Protein AF-A0A836UGM5-F1 (afdb_monomer)

Nearest PDB structures (foldseek):
  6a4x-assembly1_A-2  TM=6.291E-01  e=1.256E-02  Streptomyces curacoi
  2kjz-assembly1_B  TM=6.649E-01  e=7.726E-02  Agrobacterium fabrum str. C58
  3sk2-assembly1_B  TM=6.921E-01  e=1.620E-01  Pantoea agglomerans
  3rhe-assembly1_A  TM=5.162E-01  e=6.314E-02  Legionella pneumophila subsp. pneumophila str. Philadelphia 1
  7wb2-assembly1_C  TM=5.698E-01  e=8.839E-02  Streptomyces chartreusis

Foldseek 3Di:
DAAAADEAEDCPQQVVQVVVCLLVVAAWDDDSNAKTWRPVDPPYIYMYGYPVVQCVVPPCSCPPPDDDDDDDDDDDPDPVVSVVSCVVVVHDDPDDDDDDPPDDDPDDDDPDDDDDPPDPPDDDPPPDDPPPPDD

Secondary structure (DSSP, 8-state):
----EEEEE-S-HHHHHHHHHHHH--PPEEETTTEEEETTSTT-EEEEE-HHHHHHHSTTTTTTPPP---------S-HHHHHHHHHHTT---SSPPPPPTTS----------------TTS-----SSSSSS--

Solvent-accessible surface area (backbone atoms only — not comparable to full-atom values): 9234 Å² total; per-residue (Å²): 141,77,88,59,63,51,75,44,76,37,93,54,46,56,66,48,49,57,49,46,30,70,71,68,72,40,77,61,46,80,48,68,88,36,32,37,36,35,72,78,43,86,91,36,38,44,34,41,30,20,62,66,50,45,32,74,76,34,76,70,66,55,65,87,68,78,88,80,93,83,83,87,84,81,90,67,99,50,66,68,62,50,52,52,50,40,50,74,70,66,50,87,73,88,71,75,81,77,81,62,96,83,58,82,80,82,77,74,93,76,92,68,87,84,74,85,84,74,75,86,82,80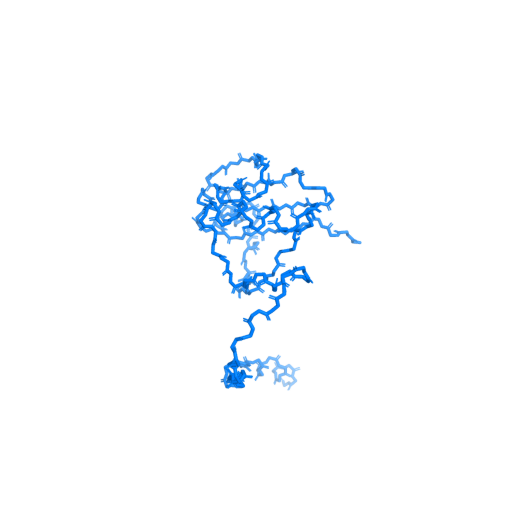,80,77,98,80,82,85,83,87,83,86,86,83,131

pLDDT: mean 78.05, std 20.14, range [37.72, 95.81]

Radius of gyration: 21.4 Å; Cα contacts (8 Å, |Δi|>4): 107; chains: 1; bounding box: 54×51×45 Å

Mean predicted aligned error: 13.13 Å

Sequence (135 aa):
MRFNGICLSSNRIKDRCAFYIAILQSEPSGDENWWSDFDGLPGSRFTICSAQGMEEMAPDGMSNSGTGGYTIKLEVDDVDVEYERLQTLGVAIVKPRPPSKSTPASTPALTAAWTPTYSRDEAPHHRDLAQRQLG

Structure (mmCIF, N/CA/C/O backbone):
data_AF-A0A836UGM5-F1
#
_entry.id   AF-A0A836UGM5-F1
#
loop_
_atom_site.group_PDB
_atom_site.id
_atom_site.type_symbol
_atom_site.label_atom_id
_atom_site.label_alt_id
_atom_site.label_comp_id
_atom_site.label_asym_id
_atom_site.label_entity_id
_atom_site.label_seq_id
_atom_site.pdbx_PDB_ins_code
_atom_site.Cartn_x
_atom_site.Cartn_y
_atom_site.Cartn_z
_atom_site.occupancy
_atom_site.B_iso_or_equiv
_atom_site.auth_seq_id
_atom_site.auth_comp_id
_atom_site.auth_asym_id
_atom_site.auth_atom_id
_atom_site.pdbx_PDB_model_num
ATOM 1 N N . MET A 1 1 ? 23.339 -6.563 7.542 1.00 73.88 1 MET A N 1
ATOM 2 C CA . MET A 1 1 ? 22.161 -6.343 6.671 1.00 73.88 1 MET A CA 1
ATOM 3 C C . MET A 1 1 ? 21.094 -5.627 7.490 1.00 73.88 1 MET A C 1
ATOM 5 O O . MET A 1 1 ? 21.013 -5.902 8.680 1.00 73.88 1 MET A O 1
ATOM 9 N N . ARG A 1 2 ? 20.328 -4.703 6.900 1.00 84.75 2 ARG A N 1
ATOM 10 C CA . ARG A 1 2 ? 19.252 -3.951 7.572 1.00 84.75 2 ARG A CA 1
ATOM 11 C C . ARG A 1 2 ? 18.009 -3.996 6.687 1.00 84.75 2 ARG A C 1
ATOM 13 O O . ARG A 1 2 ? 18.134 -3.754 5.490 1.00 84.75 2 ARG A O 1
ATOM 20 N N . PHE A 1 3 ? 16.848 -4.305 7.261 1.00 85.62 3 PHE A N 1
ATOM 21 C CA . PHE A 1 3 ? 15.584 -4.238 6.531 1.00 85.62 3 PHE A CA 1
ATOM 22 C C . PHE A 1 3 ? 15.286 -2.785 6.151 1.00 85.62 3 PHE A C 1
ATOM 24 O O . PHE A 1 3 ? 15.415 -1.899 6.993 1.00 85.62 3 PHE A O 1
ATOM 31 N N . ASN A 1 4 ? 14.952 -2.543 4.883 1.00 88.69 4 ASN A N 1
ATOM 32 C CA . ASN A 1 4 ? 14.684 -1.193 4.384 1.00 88.69 4 ASN A CA 1
ATOM 33 C C . ASN A 1 4 ? 13.182 -0.920 4.264 1.00 88.69 4 ASN A C 1
ATOM 35 O O . ASN A 1 4 ? 12.722 0.167 4.589 1.00 88.69 4 ASN A O 1
ATOM 39 N N . GLY A 1 5 ? 12.407 -1.904 3.811 1.00 90.62 5 GLY A N 1
ATOM 40 C CA . GLY A 1 5 ? 11.006 -1.681 3.501 1.00 90.62 5 GLY A CA 1
ATOM 41 C C . GLY A 1 5 ? 10.397 -2.775 2.642 1.00 90.62 5 GLY A C 1
ATOM 42 O O . GLY A 1 5 ? 11.025 -3.800 2.368 1.00 90.62 5 GLY A O 1
ATOM 43 N N . ILE A 1 6 ? 9.163 -2.523 2.220 1.00 91.62 6 ILE A N 1
ATOM 44 C CA . ILE A 1 6 ? 8.386 -3.386 1.333 1.00 91.62 6 ILE A CA 1
ATOM 45 C C . ILE A 1 6 ? 8.130 -2.621 0.037 1.00 91.62 6 ILE A C 1
ATOM 47 O O . ILE A 1 6 ? 7.755 -1.452 0.068 1.00 91.62 6 ILE A O 1
ATOM 51 N N . CYS A 1 7 ? 8.296 -3.301 -1.095 1.00 91.06 7 CYS A N 1
ATOM 52 C CA . CYS A 1 7 ? 7.922 -2.788 -2.403 1.00 91.06 7 CYS A CA 1
ATOM 53 C C . CYS A 1 7 ? 6.797 -3.647 -2.985 1.00 91.06 7 CYS A C 1
ATOM 55 O O . CYS A 1 7 ? 6.901 -4.875 -3.015 1.00 91.06 7 CYS A O 1
ATOM 57 N N . LEU A 1 8 ? 5.717 -3.005 -3.424 1.00 91.88 8 LEU A N 1
ATOM 58 C CA . LEU A 1 8 ? 4.599 -3.646 -4.097 1.00 91.88 8 LEU A CA 1
ATOM 59 C C . LEU A 1 8 ? 4.698 -3.421 -5.596 1.00 91.88 8 LEU A C 1
ATOM 61 O O . LEU A 1 8 ? 4.668 -2.282 -6.058 1.00 91.88 8 LEU A O 1
ATOM 65 N N . SER A 1 9 ? 4.731 -4.511 -6.357 1.00 90.44 9 SER A N 1
ATOM 66 C CA . SER A 1 9 ? 4.585 -4.437 -7.806 1.00 90.44 9 SER A CA 1
ATOM 67 C C . SER A 1 9 ? 3.104 -4.402 -8.189 1.00 90.44 9 SER A C 1
ATOM 69 O O . SER A 1 9 ? 2.311 -5.230 -7.733 1.00 90.44 9 SER A O 1
ATOM 71 N N . SER A 1 10 ? 2.706 -3.431 -9.008 1.00 90.62 10 SER A N 1
ATOM 72 C CA . SER A 1 10 ? 1.339 -3.296 -9.512 1.00 90.62 10 SER A CA 1
ATOM 73 C C . SER A 1 10 ? 1.323 -2.571 -10.853 1.00 90.62 10 SER A C 1
ATOM 75 O O . SER A 1 10 ? 1.975 -1.551 -11.020 1.00 90.62 10 SER A O 1
ATOM 77 N N . ASN A 1 11 ? 0.483 -3.013 -11.789 1.00 87.88 11 ASN A N 1
ATOM 78 C CA . ASN A 1 11 ? 0.229 -2.264 -13.030 1.00 87.88 11 ASN A CA 1
ATOM 79 C C . ASN A 1 11 ? -0.825 -1.154 -12.849 1.00 87.88 11 ASN A C 1
ATOM 81 O O . ASN A 1 11 ? -1.122 -0.410 -13.776 1.00 87.88 11 ASN A O 1
ATOM 85 N N . ARG A 1 12 ? -1.420 -1.044 -11.654 1.00 90.75 12 ARG A N 1
ATOM 86 C CA . ARG A 1 12 ? -2.435 -0.039 -11.299 1.00 90.75 12 ARG A CA 1
ATOM 87 C C . ARG A 1 12 ? -1.856 0.969 -10.307 1.00 90.75 12 ARG A C 1
ATOM 89 O O . ARG A 1 12 ? -2.348 1.064 -9.186 1.00 90.75 12 ARG A O 1
ATOM 96 N N . ILE A 1 13 ? -0.775 1.655 -10.684 1.00 92.06 13 ILE A N 1
ATOM 97 C CA . ILE A 1 13 ? -0.027 2.547 -9.779 1.00 92.06 13 ILE A CA 1
ATOM 98 C C . ILE A 1 13 ? -0.929 3.627 -9.196 1.00 92.06 13 ILE A C 1
ATOM 100 O O . ILE A 1 13 ? -1.067 3.685 -7.981 1.00 92.06 13 ILE A O 1
ATOM 104 N N . LYS A 1 14 ? -1.623 4.397 -10.038 1.00 92.56 14 LYS A N 1
ATOM 105 C CA . LYS A 1 14 ? -2.479 5.513 -9.601 1.00 92.56 14 LYS A CA 1
ATOM 106 C C . LYS A 1 14 ? -3.572 5.080 -8.625 1.00 92.56 14 LYS A C 1
ATOM 108 O O . LYS A 1 14 ? -3.696 5.660 -7.552 1.00 92.56 14 LYS A O 1
ATOM 113 N N . ASP A 1 15 ? -4.293 4.003 -8.939 1.00 93.25 15 ASP A N 1
ATOM 114 C CA . ASP A 1 15 ? -5.338 3.467 -8.056 1.00 93.25 15 ASP A CA 1
ATOM 115 C C . ASP A 1 15 ? -4.770 3.004 -6.708 1.00 93.25 15 ASP A C 1
ATOM 117 O O . ASP A 1 15 ? -5.398 3.173 -5.662 1.00 93.25 15 ASP A O 1
ATOM 121 N N . ARG A 1 16 ? -3.584 2.378 -6.722 1.00 93.38 16 ARG A N 1
ATOM 122 C CA . ARG A 1 16 ? -2.929 1.906 -5.499 1.00 93.38 16 ARG A CA 1
ATOM 123 C C . ARG A 1 16 ? -2.381 3.071 -4.690 1.00 93.38 16 ARG A C 1
ATOM 125 O O . ARG A 1 16 ? -2.572 3.070 -3.483 1.00 93.38 16 ARG A O 1
ATOM 132 N N . CYS A 1 17 ? -1.797 4.073 -5.331 1.00 94.19 17 CYS A N 1
ATOM 133 C CA . CYS A 1 17 ? -1.327 5.278 -4.660 1.00 94.19 17 CYS A CA 1
ATOM 134 C C . CYS A 1 17 ? -2.487 6.028 -4.018 1.00 94.19 17 CYS A C 1
ATOM 136 O O . CYS A 1 17 ? -2.435 6.267 -2.821 1.00 94.19 17 CYS A O 1
ATOM 138 N N . ALA A 1 18 ? -3.578 6.283 -4.746 1.00 93.88 18 ALA A N 1
ATOM 139 C CA . ALA A 1 18 ? -4.769 6.924 -4.188 1.00 93.88 18 ALA A CA 1
ATOM 140 C C . ALA A 1 18 ? -5.325 6.159 -2.974 1.00 93.88 18 ALA A C 1
ATOM 142 O O . ALA A 1 18 ? -5.661 6.758 -1.953 1.00 93.88 18 ALA A O 1
ATOM 143 N N . PHE A 1 19 ? -5.363 4.824 -3.055 1.00 94.94 19 PHE A N 1
ATOM 144 C CA . PHE A 1 19 ? -5.744 3.983 -1.926 1.00 94.94 19 PHE A CA 1
ATOM 145 C C . PHE A 1 19 ? -4.788 4.155 -0.738 1.00 94.94 19 PHE A C 1
ATOM 147 O O . PHE A 1 19 ? -5.235 4.464 0.362 1.00 94.94 19 PHE A O 1
ATOM 154 N N . TYR A 1 20 ? -3.480 3.990 -0.934 1.00 94.62 20 TYR A N 1
ATOM 155 C CA . TYR A 1 20 ? -2.515 4.056 0.165 1.00 94.62 20 TYR A CA 1
ATOM 156 C C . TYR A 1 20 ? -2.303 5.471 0.710 1.00 94.62 20 TYR A C 1
ATOM 158 O O . TYR A 1 20 ? -2.022 5.592 1.893 1.00 94.62 20 TYR A O 1
ATOM 166 N N . ILE A 1 21 ? -2.545 6.528 -0.067 1.00 94.75 21 ILE A N 1
ATOM 167 C CA . ILE A 1 21 ? -2.656 7.904 0.439 1.00 94.75 21 ILE A CA 1
ATOM 168 C C . ILE A 1 21 ? -3.814 7.993 1.436 1.00 94.75 21 ILE A C 1
ATOM 170 O O . ILE A 1 21 ? -3.638 8.492 2.544 1.00 94.75 21 ILE A O 1
ATOM 174 N N . ALA A 1 22 ? -4.989 7.455 1.091 1.00 94.81 22 ALA A N 1
ATOM 175 C CA . ALA A 1 22 ? -6.143 7.471 1.988 1.00 94.81 22 ALA A CA 1
ATOM 176 C C . ALA A 1 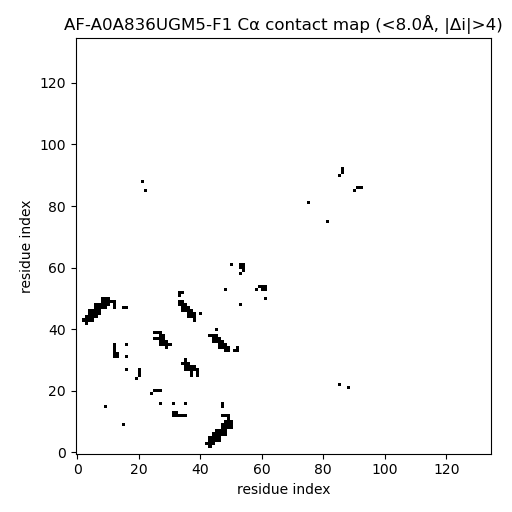22 ? -5.921 6.625 3.257 1.00 94.81 22 ALA A C 1
ATOM 178 O O . ALA A 1 22 ? -6.375 7.006 4.338 1.00 94.81 22 ALA A O 1
ATOM 179 N N . ILE A 1 23 ? -5.220 5.491 3.145 1.00 94.19 23 ILE A N 1
ATOM 180 C CA . ILE A 1 23 ? -4.907 4.619 4.287 1.00 94.19 23 ILE A CA 1
ATOM 181 C C . ILE A 1 23 ? -3.808 5.217 5.166 1.00 94.19 23 ILE A C 1
ATOM 183 O O . ILE A 1 23 ? -4.030 5.388 6.358 1.00 94.19 23 ILE A O 1
ATOM 187 N N . LEU A 1 24 ? -2.647 5.531 4.592 1.00 92.94 24 LEU A N 1
ATOM 188 C CA . LEU A 1 24 ? -1.443 5.945 5.318 1.00 92.94 24 LEU A CA 1
ATOM 189 C C . LEU A 1 24 ? -1.438 7.434 5.671 1.00 92.94 24 LEU A C 1
ATOM 191 O O . LEU A 1 24 ? -0.598 7.855 6.457 1.00 92.94 24 LEU A O 1
ATOM 195 N N . GLN A 1 25 ? -2.341 8.224 5.077 1.00 92.06 25 GLN A N 1
ATOM 196 C CA . GLN A 1 25 ? -2.442 9.674 5.277 1.00 92.06 25 GLN A CA 1
ATOM 197 C C . GLN A 1 25 ? -1.105 10.398 5.035 1.00 92.06 25 GLN A C 1
ATOM 199 O O . GLN A 1 25 ? -0.802 11.405 5.670 1.00 92.06 25 GLN A O 1
ATOM 204 N N . SER A 1 26 ? -0.305 9.865 4.109 1.00 91.69 26 SER A N 1
ATOM 205 C CA . SER A 1 26 ? 1.013 10.370 3.738 1.00 91.69 26 SER A CA 1
ATOM 206 C C . SER A 1 26 ? 1.051 10.620 2.243 1.00 91.69 26 SER A C 1
ATOM 208 O O . SER A 1 26 ? 0.636 9.765 1.458 1.00 91.69 26 SER A O 1
ATOM 210 N N . GLU A 1 27 ? 1.610 11.763 1.865 1.00 91.19 27 GLU A N 1
ATOM 211 C CA . GLU A 1 27 ? 1.916 12.072 0.473 1.00 91.19 27 GLU A CA 1
ATOM 212 C C . GLU A 1 27 ? 3.115 11.217 0.026 1.00 91.19 27 GLU A C 1
ATOM 214 O O . GLU A 1 27 ? 4.117 11.164 0.754 1.00 91.19 27 GLU A O 1
ATOM 219 N N . PRO A 1 28 ? 3.035 10.516 -1.115 1.00 94.19 28 PRO A N 1
ATOM 220 C CA . PRO A 1 28 ? 4.184 9.833 -1.677 1.00 94.19 28 PRO A CA 1
ATOM 221 C C . PRO A 1 28 ? 5.098 10.815 -2.418 1.00 94.19 28 PRO A C 1
ATOM 223 O O . PRO A 1 28 ? 4.684 11.888 -2.854 1.00 94.19 28 PRO A O 1
ATOM 226 N N . SER A 1 29 ? 6.347 10.416 -2.618 1.00 93.19 29 SER A N 1
ATOM 227 C CA . SER A 1 29 ? 7.253 11.027 -3.586 1.00 93.19 29 SER A CA 1
ATOM 228 C C . SER A 1 29 ? 7.353 10.149 -4.841 1.00 93.19 29 SER A C 1
ATOM 230 O O . SER A 1 29 ? 7.093 8.947 -4.788 1.00 93.19 29 SER A O 1
ATOM 232 N N . GLY A 1 30 ? 7.714 10.734 -5.984 1.00 89.50 30 GLY A N 1
ATOM 233 C CA . GLY A 1 30 ? 8.092 9.983 -7.184 1.00 89.50 30 GLY A CA 1
ATOM 234 C C . GLY A 1 30 ? 7.333 10.338 -8.460 1.00 89.50 30 GLY A C 1
ATOM 235 O O . GLY A 1 30 ? 6.841 11.454 -8.609 1.00 89.50 30 GLY A O 1
ATOM 236 N N . ASP A 1 31 ? 7.309 9.402 -9.411 1.00 86.38 31 ASP A N 1
ATOM 237 C CA . ASP A 1 31 ? 6.653 9.532 -10.717 1.00 86.38 31 ASP A CA 1
ATOM 238 C C . ASP A 1 31 ? 5.471 8.567 -10.788 1.00 86.38 31 ASP A C 1
ATOM 240 O O . ASP A 1 31 ? 5.630 7.370 -11.043 1.00 86.38 31 ASP A O 1
ATOM 244 N N . GLU A 1 32 ? 4.272 9.121 -10.610 1.00 76.94 32 GLU A N 1
ATOM 245 C CA . GLU A 1 32 ? 2.990 8.408 -10.558 1.00 76.94 32 GLU A CA 1
ATOM 246 C C . GLU A 1 32 ? 2.701 7.498 -11.765 1.00 76.94 32 GLU A C 1
ATOM 248 O O . GLU A 1 32 ? 1.742 6.718 -11.744 1.00 76.94 32 GLU A O 1
ATOM 253 N N . ASN A 1 33 ? 3.485 7.594 -12.842 1.00 84.31 33 ASN A N 1
ATOM 254 C CA . ASN A 1 33 ? 3.361 6.700 -13.984 1.00 84.31 33 ASN A CA 1
ATOM 255 C C . ASN A 1 33 ? 3.979 5.322 -13.731 1.00 84.31 33 ASN A C 1
ATOM 257 O O . ASN A 1 33 ? 3.491 4.342 -14.295 1.00 84.31 33 ASN A O 1
ATOM 261 N N . TRP A 1 34 ? 5.012 5.213 -12.889 1.00 89.19 34 TRP A N 1
ATOM 262 C CA . TRP A 1 34 ? 5.707 3.939 -12.693 1.00 89.19 34 TRP A CA 1
ATOM 263 C C . TRP A 1 34 ? 6.256 3.679 -11.283 1.00 89.19 34 TRP A C 1
ATOM 265 O O . TRP A 1 34 ? 6.511 2.507 -10.996 1.00 89.19 34 TRP A O 1
ATOM 275 N N . TRP A 1 35 ? 6.388 4.679 -10.399 1.00 93.38 35 TRP A N 1
ATOM 276 C CA . TRP A 1 35 ? 6.797 4.485 -8.998 1.00 93.38 35 TRP A CA 1
ATOM 277 C C . TRP A 1 35 ? 6.248 5.537 -8.029 1.00 93.38 35 TRP A C 1
ATOM 279 O O . TRP A 1 35 ? 6.044 6.701 -8.366 1.00 93.38 35 TRP A O 1
ATOM 289 N N . SER A 1 36 ? 6.040 5.136 -6.781 1.00 95.12 36 SER A N 1
ATOM 290 C CA . SER A 1 36 ? 5.669 6.038 -5.694 1.00 95.12 36 SER A CA 1
ATOM 291 C C . SER A 1 36 ? 6.202 5.519 -4.363 1.00 95.12 36 SER A C 1
ATOM 293 O O . SER A 1 36 ? 5.938 4.370 -3.997 1.00 95.12 36 SER A O 1
ATOM 295 N N . ASP A 1 37 ? 6.917 6.376 -3.641 1.00 94.44 37 ASP A N 1
ATOM 296 C CA . ASP A 1 37 ? 7.556 6.084 -2.359 1.00 94.44 37 ASP A CA 1
ATOM 297 C C . ASP A 1 37 ? 6.854 6.819 -1.215 1.00 94.44 37 ASP A C 1
ATOM 299 O O . ASP A 1 37 ? 6.783 8.044 -1.174 1.00 94.44 37 ASP A O 1
ATOM 303 N N . PHE A 1 38 ? 6.359 6.062 -0.240 1.00 93.69 38 PHE A N 1
ATOM 304 C CA . PHE A 1 38 ? 5.797 6.583 1.001 1.00 93.69 38 PHE A CA 1
ATOM 305 C C . PHE A 1 38 ? 6.902 6.674 2.061 1.00 93.69 38 PHE A C 1
ATOM 307 O O . PHE A 1 38 ? 7.059 5.788 2.905 1.00 93.69 38 PHE A O 1
ATOM 314 N N . ASP A 1 39 ? 7.679 7.758 2.007 1.00 85.69 39 ASP A N 1
ATOM 315 C CA . ASP A 1 39 ? 8.811 8.013 2.915 1.00 85.69 39 ASP A CA 1
ATOM 316 C C . ASP A 1 39 ? 8.393 8.522 4.307 1.00 85.69 39 ASP A C 1
ATOM 318 O O . ASP A 1 39 ? 9.217 8.598 5.219 1.00 85.69 39 ASP A O 1
ATOM 322 N N . GLY A 1 40 ? 7.113 8.862 4.493 1.00 80.62 40 GLY A N 1
ATOM 323 C CA . GLY A 1 40 ? 6.568 9.350 5.764 1.00 80.62 40 GLY A CA 1
ATOM 324 C C . GLY A 1 40 ? 6.458 8.289 6.865 1.00 80.62 40 GLY A C 1
ATOM 325 O O . GLY A 1 40 ? 6.125 8.626 8.000 1.00 80.62 40 GLY A O 1
ATOM 326 N N . LEU A 1 41 ? 6.732 7.015 6.563 1.00 82.62 41 LEU A N 1
ATOM 327 C CA . LEU A 1 41 ? 6.614 5.916 7.518 1.00 82.62 41 LEU A CA 1
ATOM 328 C C . LEU A 1 41 ? 7.879 5.798 8.392 1.00 82.62 41 LEU A C 1
ATOM 330 O O . LEU A 1 41 ? 8.974 5.551 7.877 1.00 82.62 41 LEU A O 1
ATOM 334 N N . PRO A 1 42 ? 7.773 5.913 9.729 1.00 81.75 42 PRO A N 1
ATOM 335 C CA . PRO A 1 42 ? 8.935 5.804 10.603 1.00 81.75 42 PRO A CA 1
ATOM 336 C C . PRO A 1 42 ? 9.651 4.455 10.457 1.00 81.75 42 PRO A C 1
ATOM 338 O O . PRO A 1 42 ? 9.069 3.389 10.648 1.00 81.75 42 PRO A O 1
ATOM 341 N N . GLY A 1 43 ? 10.947 4.496 10.141 1.00 81.81 43 GLY A N 1
ATOM 342 C CA . GLY A 1 43 ? 11.822 3.319 10.166 1.00 81.81 43 GLY A CA 1
ATOM 343 C C . GLY A 1 43 ? 11.609 2.297 9.044 1.00 81.81 43 GLY A C 1
ATOM 344 O O . GLY A 1 43 ? 12.254 1.248 9.073 1.00 81.81 43 GLY A O 1
ATOM 345 N N . SER A 1 44 ? 10.758 2.577 8.055 1.00 84.81 44 SER A N 1
ATOM 346 C CA . SER A 1 44 ? 10.562 1.695 6.902 1.00 84.81 44 SER A CA 1
ATOM 347 C C . SER A 1 44 ? 10.155 2.473 5.657 1.00 84.81 44 SER A C 1
ATOM 349 O O . SER A 1 44 ? 9.565 3.541 5.752 1.00 84.81 44 SER A O 1
ATOM 351 N N . ARG A 1 45 ? 10.464 1.926 4.483 1.00 90.06 45 ARG A N 1
ATOM 352 C CA . ARG A 1 45 ? 9.938 2.413 3.208 1.00 90.06 45 ARG A CA 1
ATOM 353 C C . ARG A 1 45 ? 8.777 1.555 2.749 1.00 90.06 45 ARG A C 1
ATOM 355 O O . ARG A 1 45 ?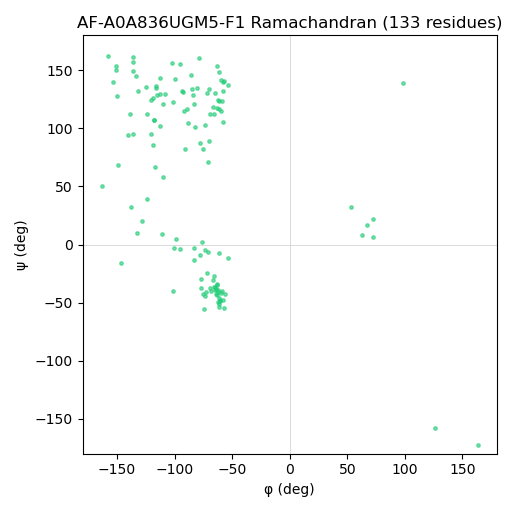 8.808 0.327 2.880 1.00 90.06 45 ARG A O 1
ATOM 362 N N . PHE A 1 46 ? 7.785 2.204 2.166 1.00 94.38 46 PHE A N 1
ATOM 363 C CA . PHE A 1 46 ? 6.728 1.528 1.445 1.00 94.38 46 PHE A CA 1
ATOM 364 C C . PHE A 1 46 ? 6.674 2.078 0.027 1.00 94.38 46 PHE A C 1
ATOM 366 O O . PHE A 1 46 ? 6.357 3.243 -0.180 1.00 94.38 46 PHE A O 1
ATOM 373 N N . THR A 1 47 ? 7.020 1.233 -0.935 1.00 94.44 47 THR A N 1
ATOM 374 C CA . THR A 1 47 ? 7.115 1.606 -2.347 1.00 94.44 47 THR A CA 1
ATOM 375 C C . THR A 1 47 ? 6.036 0.889 -3.134 1.00 94.44 47 THR A C 1
ATOM 377 O O . THR A 1 47 ? 5.742 -0.281 -2.884 1.00 94.44 47 THR A O 1
ATOM 380 N N . ILE A 1 48 ? 5.474 1.564 -4.128 1.00 94.69 48 ILE A N 1
ATOM 381 C CA . ILE A 1 48 ? 4.627 0.962 -5.152 1.00 94.69 48 ILE A CA 1
ATOM 382 C C . ILE A 1 48 ? 5.299 1.224 -6.491 1.00 94.69 48 ILE A C 1
ATOM 384 O O . ILE A 1 48 ? 5.569 2.371 -6.822 1.00 94.69 48 ILE A O 1
ATOM 388 N N . CYS A 1 49 ? 5.568 0.183 -7.268 1.00 94.25 49 CYS A N 1
ATOM 389 C CA . CYS A 1 49 ? 6.223 0.307 -8.566 1.00 94.25 49 CYS A CA 1
ATOM 390 C C . CYS A 1 49 ? 5.547 -0.562 -9.624 1.00 94.25 49 CYS A C 1
ATOM 392 O O . CYS A 1 49 ? 4.857 -1.539 -9.319 1.00 94.25 49 CYS A O 1
ATOM 394 N N . SER A 1 50 ? 5.727 -0.198 -10.889 1.00 92.88 50 SER A N 1
ATOM 395 C CA . SER A 1 50 ? 5.292 -1.031 -12.005 1.00 92.88 50 SER A CA 1
ATOM 396 C C . SER A 1 50 ? 6.378 -2.050 -12.326 1.00 92.88 50 SER A C 1
ATOM 398 O O . SER A 1 50 ? 7.568 -1.755 -12.213 1.00 92.88 50 SER A O 1
ATOM 400 N N . ALA A 1 51 ? 5.978 -3.252 -12.745 1.00 89.81 51 ALA A N 1
ATOM 401 C CA . ALA A 1 51 ? 6.939 -4.262 -13.185 1.00 89.81 51 ALA A CA 1
ATOM 402 C C . ALA A 1 51 ? 7.788 -3.749 -14.360 1.00 89.81 51 ALA A C 1
ATOM 404 O O . ALA A 1 51 ? 8.994 -3.953 -14.376 1.00 89.81 51 ALA A O 1
ATOM 405 N N . GLN A 1 52 ? 7.165 -3.021 -15.294 1.00 90.38 52 GLN A N 1
ATOM 406 C CA . GLN A 1 52 ? 7.864 -2.405 -16.419 1.00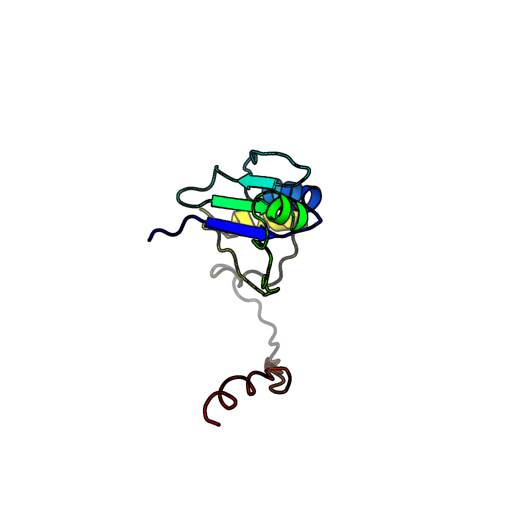 90.38 52 GLN A CA 1
ATOM 407 C C . GLN A 1 52 ? 8.915 -1.388 -15.954 1.00 90.38 52 GLN A C 1
ATOM 409 O O . GLN A 1 52 ? 10.069 -1.498 -16.346 1.00 90.38 52 GLN A O 1
ATOM 414 N N . GLY A 1 53 ? 8.545 -0.434 -15.093 1.00 89.62 53 GLY A N 1
ATOM 415 C CA . GLY A 1 53 ? 9.488 0.577 -14.606 1.00 89.62 53 GLY A CA 1
ATOM 416 C C . GLY A 1 53 ? 10.641 -0.026 -13.798 1.00 89.62 53 GLY A C 1
ATOM 417 O O . GLY A 1 53 ? 11.775 0.433 -13.899 1.00 89.62 53 GLY A O 1
ATOM 418 N N . MET A 1 54 ? 10.377 -1.097 -13.041 1.00 89.88 54 MET A N 1
ATOM 419 C CA . MET A 1 54 ? 11.430 -1.851 -12.353 1.00 89.88 54 MET A CA 1
ATOM 420 C C . MET A 1 54 ? 12.406 -2.516 -13.322 1.00 89.88 54 MET A C 1
ATOM 422 O O . MET A 1 54 ? 13.610 -2.456 -13.095 1.00 89.88 54 MET A O 1
ATOM 426 N N . GLU A 1 55 ? 11.900 -3.117 -14.394 1.00 91.38 55 GLU A N 1
ATOM 427 C CA . GLU A 1 55 ? 12.719 -3.784 -15.408 1.00 91.38 55 GLU A CA 1
ATOM 428 C C . GLU A 1 55 ? 13.553 -2.781 -16.225 1.00 91.38 55 GLU A C 1
ATOM 430 O O . GLU A 1 55 ? 14.718 -3.029 -16.523 1.00 91.38 55 GLU A O 1
ATOM 435 N N . GLU A 1 56 ? 12.988 -1.609 -16.535 1.00 90.75 56 GLU A N 1
ATOM 436 C CA . GLU A 1 56 ? 13.704 -0.510 -17.196 1.00 90.75 56 GLU A CA 1
ATOM 437 C C . GLU A 1 56 ? 14.835 0.054 -16.321 1.00 90.75 56 GLU A C 1
ATOM 439 O O . GLU A 1 56 ? 15.895 0.420 -16.833 1.00 90.75 56 GLU A O 1
ATOM 444 N N . MET A 1 57 ? 14.631 0.112 -15.000 1.00 88.94 57 MET A N 1
ATOM 445 C CA . MET A 1 57 ? 15.650 0.568 -14.051 1.00 88.94 57 MET A CA 1
ATOM 446 C C . MET A 1 57 ? 16.740 -0.480 -13.814 1.00 88.94 57 MET A C 1
ATOM 448 O O . MET A 1 57 ? 17.922 -0.143 -13.711 1.00 88.94 57 MET A O 1
ATOM 452 N N . ALA A 1 58 ? 16.340 -1.739 -13.671 1.00 89.69 58 ALA A N 1
ATOM 453 C CA . ALA A 1 58 ? 17.213 -2.851 -13.349 1.00 89.69 58 ALA A CA 1
ATOM 454 C C . ALA A 1 58 ? 16.845 -4.040 -14.245 1.00 89.69 58 ALA A C 1
ATOM 456 O O . ALA A 1 58 ? 15.945 -4.804 -13.887 1.00 89.69 58 ALA A O 1
ATOM 457 N N . PRO A 1 59 ? 17.544 -4.212 -15.383 1.00 93.44 59 PRO A N 1
ATOM 458 C CA . PRO A 1 59 ? 17.345 -5.361 -16.256 1.00 93.44 59 PRO A CA 1
ATOM 459 C C . PRO A 1 59 ? 17.473 -6.674 -15.478 1.00 93.44 59 PRO A C 1
ATOM 461 O O . PRO A 1 59 ? 18.360 -6.814 -14.633 1.00 93.44 59 PRO A O 1
ATOM 464 N N . ASP A 1 60 ? 16.570 -7.610 -15.753 1.00 91.69 60 ASP A N 1
ATOM 465 C CA . ASP A 1 60 ? 16.361 -8.874 -15.045 1.00 91.69 60 ASP A CA 1
ATOM 466 C C . ASP A 1 60 ? 15.935 -8.737 -13.571 1.00 91.69 60 ASP A C 1
ATOM 468 O O . ASP A 1 60 ? 15.846 -9.733 -12.849 1.00 91.69 60 ASP A O 1
ATOM 472 N N . GLY A 1 61 ? 15.627 -7.527 -13.097 1.00 84.81 61 GLY A N 1
ATOM 473 C CA . GLY A 1 61 ? 15.211 -7.267 -11.718 1.00 84.81 61 GLY A CA 1
ATOM 474 C C . GLY A 1 61 ? 13.869 -7.906 -11.363 1.00 84.81 61 GLY A C 1
ATOM 475 O O . GLY A 1 61 ? 13.640 -8.259 -10.204 1.00 84.81 61 GLY A O 1
ATOM 476 N N . MET A 1 62 ? 12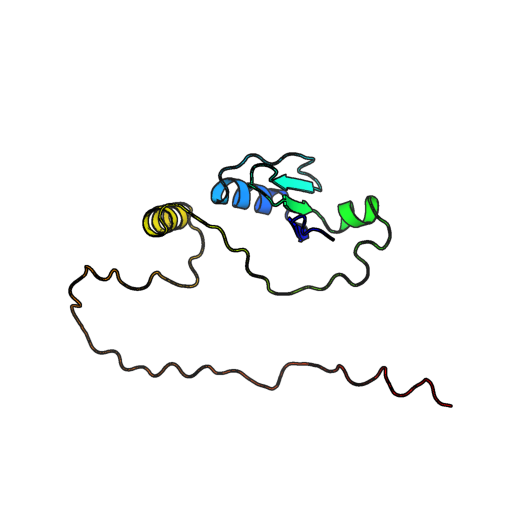.999 -8.104 -12.357 1.00 89.81 62 MET A N 1
ATOM 477 C CA . MET A 1 62 ? 11.721 -8.796 -12.185 1.00 89.81 62 MET A CA 1
ATOM 478 C C . MET A 1 62 ? 11.791 -10.284 -12.553 1.00 89.81 62 MET A C 1
ATOM 480 O O . MET A 1 62 ? 10.810 -11.010 -12.345 1.00 89.81 62 MET A O 1
ATOM 484 N N . SER A 1 63 ? 12.929 -10.772 -13.055 1.00 88.12 63 SER A N 1
ATOM 485 C CA . SER A 1 63 ? 13.121 -12.185 -13.386 1.00 88.12 63 SER A CA 1
ATOM 486 C C . SER A 1 63 ? 12.989 -13.047 -12.127 1.00 88.12 63 SER A C 1
ATOM 488 O O . SER A 1 63 ? 13.677 -12.850 -11.129 1.00 88.12 63 SER A O 1
ATOM 490 N N . ASN A 1 64 ? 12.086 -14.031 -12.173 1.00 85.50 64 ASN A N 1
ATOM 491 C CA . ASN A 1 64 ? 11.671 -14.863 -11.032 1.00 85.50 64 ASN A CA 1
ATOM 492 C C . ASN A 1 64 ? 10.900 -14.128 -9.920 1.00 85.50 64 ASN A C 1
ATOM 494 O O . ASN A 1 64 ? 10.750 -14.671 -8.822 1.00 85.50 64 ASN A O 1
ATOM 498 N N . SER A 1 65 ? 10.368 -12.930 -10.183 1.00 83.62 65 SER A N 1
ATOM 499 C CA . SER A 1 65 ? 9.384 -12.330 -9.281 1.00 83.62 65 SER A CA 1
ATOM 500 C C . SER A 1 65 ? 8.141 -13.226 -9.198 1.00 83.62 65 SER A C 1
ATOM 502 O O . SER A 1 65 ? 7.534 -13.604 -10.199 1.00 83.62 65 SER A O 1
ATOM 504 N N . GLY A 1 66 ? 7.795 -13.634 -7.977 1.00 79.50 66 GLY A N 1
ATOM 505 C CA . GLY A 1 66 ? 6.628 -14.466 -7.708 1.00 79.50 66 GLY A CA 1
ATOM 506 C C . GLY A 1 66 ? 5.415 -13.633 -7.310 1.00 79.50 66 GLY A C 1
ATOM 507 O O . GLY A 1 66 ? 5.541 -12.544 -6.751 1.00 79.50 66 GLY A O 1
ATOM 508 N N . THR A 1 67 ? 4.223 -14.180 -7.528 1.00 80.25 67 THR A N 1
ATOM 509 C CA . THR A 1 67 ? 2.990 -13.666 -6.921 1.00 80.25 67 THR A CA 1
ATOM 510 C C . THR A 1 67 ? 2.711 -14.418 -5.626 1.00 80.25 67 THR A C 1
ATOM 512 O O . THR A 1 67 ? 2.733 -15.648 -5.613 1.00 80.25 67 THR A O 1
ATOM 515 N N . GLY A 1 68 ? 2.414 -13.705 -4.542 1.00 82.50 68 GLY A N 1
ATOM 516 C CA . GLY A 1 68 ? 2.118 -14.325 -3.254 1.00 82.50 68 GLY A CA 1
ATOM 517 C C . GLY A 1 68 ? 1.308 -13.420 -2.336 1.00 82.50 68 GLY A C 1
ATOM 518 O O . GLY A 1 68 ? 1.228 -12.208 -2.535 1.00 82.50 68 GLY A O 1
ATOM 519 N N . GLY A 1 69 ? 0.696 -14.031 -1.324 1.00 85.31 69 GLY A N 1
ATOM 520 C CA . GLY A 1 69 ? 0.029 -13.306 -0.250 1.00 85.31 69 GLY A CA 1
ATOM 521 C C . GLY A 1 69 ? 1.038 -12.821 0.786 1.00 85.31 69 GLY A C 1
ATOM 522 O O . GLY A 1 69 ? 1.896 -13.580 1.230 1.00 85.31 69 GLY A O 1
ATOM 523 N N . TYR A 1 70 ? 0.908 -11.569 1.203 1.00 88.62 70 TYR A N 1
ATOM 524 C CA . TYR A 1 70 ? 1.643 -10.998 2.326 1.00 88.62 70 TYR A CA 1
ATOM 525 C C . TYR A 1 70 ? 0.683 -10.166 3.181 1.00 88.62 70 TYR A C 1
ATOM 527 O O . TYR A 1 70 ? -0.397 -9.771 2.738 1.00 88.62 70 TYR A O 1
ATOM 535 N N . THR A 1 71 ? 1.067 -9.899 4.426 1.00 90.88 71 THR A N 1
ATOM 536 C CA . THR A 1 71 ? 0.328 -8.998 5.314 1.00 90.88 71 THR A CA 1
ATOM 537 C C . THR A 1 71 ? 1.232 -7.842 5.699 1.00 90.88 71 THR A C 1
ATOM 539 O O . THR A 1 71 ? 2.319 -8.064 6.229 1.00 90.88 71 THR A O 1
ATOM 542 N N . ILE A 1 72 ? 0.761 -6.617 5.473 1.00 89.88 72 ILE A N 1
ATOM 543 C CA . ILE A 1 72 ? 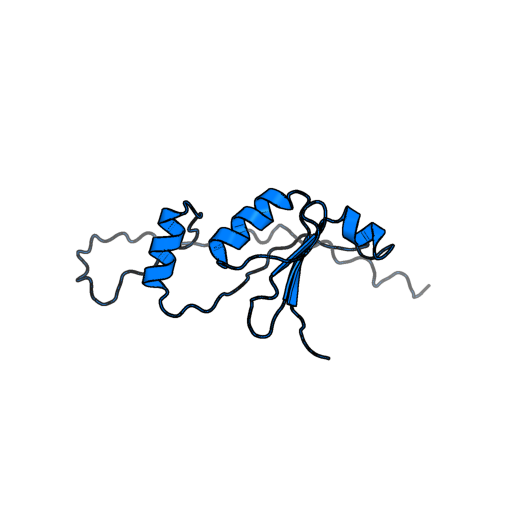1.363 -5.411 6.044 1.00 89.88 72 ILE A CA 1
ATOM 544 C C . ILE A 1 72 ? 0.637 -5.125 7.352 1.00 89.88 72 ILE A C 1
ATOM 546 O O . ILE A 1 72 ? -0.593 -5.152 7.402 1.00 89.88 72 ILE A O 1
ATOM 550 N N . LYS A 1 73 ? 1.402 -4.893 8.415 1.00 90.31 73 LYS A N 1
ATOM 551 C CA . LYS A 1 73 ? 0.872 -4.524 9.726 1.00 90.31 73 LYS A CA 1
ATOM 552 C C . LYS A 1 73 ? 1.198 -3.063 9.976 1.00 90.31 73 LYS A C 1
ATOM 554 O O . LYS A 1 73 ? 2.351 -2.673 9.826 1.00 90.31 73 LYS A O 1
ATOM 559 N N . LEU A 1 74 ? 0.182 -2.300 10.349 1.00 90.25 74 LEU A N 1
ATOM 560 C CA . LEU A 1 74 ? 0.299 -0.899 10.719 1.00 90.25 74 LEU A CA 1
ATOM 561 C C . LEU A 1 74 ? -0.022 -0.791 12.207 1.00 90.25 74 LEU A C 1
ATOM 563 O O . LEU A 1 74 ? -1.020 -1.354 12.664 1.00 90.25 74 LEU A O 1
ATOM 567 N N . GLU A 1 75 ? 0.855 -0.128 12.948 1.00 91.44 75 GLU A N 1
ATOM 568 C CA . GLU A 1 75 ? 0.590 0.258 14.329 1.00 91.44 75 GLU A CA 1
ATOM 569 C C . GLU A 1 75 ? -0.167 1.584 14.313 1.00 91.44 75 GLU A C 1
ATOM 571 O O . GLU A 1 75 ? 0.182 2.488 13.554 1.00 91.44 75 GLU A O 1
ATOM 576 N N . VAL A 1 76 ? -1.231 1.665 15.105 1.00 92.25 76 VAL A N 1
ATOM 577 C CA . VAL A 1 76 ? -2.091 2.845 15.215 1.00 92.25 76 VAL A CA 1
ATOM 578 C C . VAL A 1 76 ? -2.386 3.101 16.684 1.00 92.25 76 VAL A C 1
ATOM 580 O O . VAL A 1 76 ? -2.458 2.151 17.467 1.00 92.25 76 VAL A O 1
ATOM 583 N N . ASP A 1 77 ? -2.578 4.369 17.041 1.00 93.12 77 ASP A N 1
ATOM 584 C CA . ASP A 1 77 ? -2.822 4.776 18.429 1.00 93.12 77 ASP A CA 1
ATOM 585 C C . ASP A 1 77 ? -4.116 4.166 18.990 1.00 93.12 77 ASP A C 1
ATOM 587 O O . ASP A 1 77 ? -4.152 3.698 20.128 1.00 93.12 77 ASP A O 1
ATOM 591 N N . ASP A 1 78 ? -5.175 4.137 18.173 1.00 94.12 78 ASP A N 1
ATOM 592 C CA . ASP A 1 78 ? -6.474 3.571 18.528 1.00 94.12 78 ASP A CA 1
ATOM 593 C C . ASP A 1 78 ? -7.066 2.781 17.349 1.00 94.12 78 ASP A C 1
ATOM 595 O O . ASP A 1 78 ? -7.452 3.327 16.312 1.00 94.12 78 ASP A O 1
ATOM 599 N N . VAL A 1 79 ? -7.146 1.461 17.524 1.00 92.44 79 VAL A N 1
ATOM 600 C CA . VAL A 1 79 ? -7.671 0.527 16.517 1.00 92.44 79 VAL A CA 1
ATOM 601 C C . VAL A 1 79 ? -9.169 0.728 16.278 1.00 92.44 79 VAL A C 1
ATOM 603 O O . VAL A 1 79 ? -9.647 0.468 15.174 1.00 92.44 79 VAL A O 1
ATOM 606 N N . ASP A 1 80 ? -9.923 1.169 17.283 1.00 91.69 80 ASP A N 1
ATOM 607 C CA . ASP A 1 80 ? -11.369 1.337 17.183 1.00 91.69 80 ASP A CA 1
ATOM 608 C C . ASP A 1 80 ? -11.711 2.561 16.328 1.00 91.69 80 ASP A C 1
ATOM 610 O O . ASP A 1 80 ? -12.540 2.458 15.416 1.00 91.69 80 ASP A O 1
ATOM 614 N N . VAL A 1 81 ? -11.003 3.669 16.563 1.00 94.44 81 VAL A N 1
ATOM 615 C CA . VAL A 1 81 ? -11.090 4.892 15.749 1.00 94.44 81 VAL A CA 1
ATOM 616 C C . VAL A 1 81 ? -10.668 4.607 14.309 1.00 94.44 81 VAL A C 1
ATOM 618 O O . VAL A 1 81 ? -11.373 4.969 13.363 1.00 94.44 81 VAL A O 1
ATOM 621 N N . GLU A 1 82 ? -9.551 3.902 14.123 1.00 95.00 82 GLU A N 1
ATOM 622 C CA . GLU A 1 82 ? -9.056 3.575 12.788 1.00 95.00 82 GLU A CA 1
ATOM 623 C C . GLU A 1 82 ? -10.019 2.646 12.033 1.00 95.00 82 GLU A C 1
ATOM 625 O O . GLU A 1 82 ? -10.291 2.840 10.849 1.00 95.00 82 GLU A O 1
ATOM 630 N N . TYR A 1 83 ? -10.624 1.675 12.719 1.00 93.69 83 TYR A N 1
ATOM 631 C CA . TYR A 1 83 ? -11.636 0.796 12.136 1.00 93.69 83 TYR A CA 1
ATOM 632 C C . TYR A 1 83 ? -12.861 1.569 11.617 1.00 93.69 83 TYR A C 1
ATOM 634 O O . TYR A 1 83 ? -13.391 1.263 10.547 1.00 93.69 83 TYR A O 1
ATOM 642 N N . GLU A 1 84 ? -13.337 2.573 12.354 1.00 94.50 84 GLU A N 1
ATOM 643 C CA . GLU A 1 84 ? -14.456 3.431 11.935 1.00 94.50 84 GLU A CA 1
ATOM 644 C C . GLU A 1 84 ? -14.085 4.325 10.747 1.00 94.50 84 GLU A C 1
ATOM 646 O O . GLU A 1 84 ? -14.862 4.453 9.791 1.00 94.50 84 GLU A O 1
ATOM 651 N N . ARG A 1 85 ? -12.864 4.870 10.751 1.00 95.62 85 ARG A N 1
ATOM 652 C CA . ARG A 1 85 ? -12.322 5.644 9.630 1.00 95.62 85 ARG A CA 1
ATOM 653 C C . ARG A 1 85 ? -12.246 4.804 8.355 1.00 95.62 85 ARG A C 1
ATOM 655 O O . ARG A 1 85 ? -12.742 5.224 7.310 1.00 95.62 85 ARG A O 1
ATOM 662 N N . LEU A 1 86 ? -11.684 3.599 8.444 1.00 95.12 86 LEU A N 1
ATOM 663 C CA . LEU A 1 86 ? -11.540 2.681 7.312 1.00 95.12 86 LEU A CA 1
ATOM 664 C C . LEU A 1 86 ? -12.896 2.227 6.754 1.00 95.12 86 LEU A C 1
ATOM 666 O O . LEU A 1 86 ? -13.059 2.151 5.536 1.00 95.12 86 LEU A O 1
ATOM 670 N N . GLN A 1 87 ? -13.891 1.992 7.615 1.00 93.62 87 GLN A N 1
ATOM 671 C CA . GLN A 1 87 ? -15.261 1.721 7.163 1.00 93.62 87 GLN A CA 1
ATOM 672 C C . GLN A 1 87 ? -15.866 2.909 6.411 1.00 93.62 87 GLN A C 1
ATOM 674 O O . GLN A 1 87 ? -16.472 2.717 5.359 1.00 93.62 87 GLN A O 1
ATOM 679 N N . THR A 1 88 ? -15.677 4.131 6.916 1.00 95.81 88 THR A N 1
ATOM 680 C CA . THR A 1 88 ? -16.178 5.356 6.267 1.00 95.81 88 THR A CA 1
ATOM 681 C C . THR A 1 88 ? -15.541 5.567 4.891 1.00 95.81 88 THR A C 1
ATOM 683 O O . THR A 1 88 ? -16.204 6.022 3.963 1.00 95.81 88 THR A O 1
ATOM 686 N N . LEU A 1 89 ? -14.276 5.170 4.729 1.00 94.69 89 LEU A N 1
ATOM 687 C CA . LEU A 1 89 ? -13.569 5.169 3.444 1.00 94.69 89 LEU A CA 1
ATOM 688 C C . LEU A 1 89 ? -14.022 4.057 2.480 1.00 94.69 89 LEU A C 1
ATOM 690 O O . LEU A 1 89 ? -13.543 4.003 1.348 1.00 94.69 89 LEU A O 1
ATOM 694 N N . GLY A 1 90 ? -14.917 3.158 2.901 1.00 94.75 90 GLY A N 1
ATOM 695 C CA . GLY A 1 90 ? -15.371 2.032 2.083 1.00 94.75 90 GLY A CA 1
ATOM 696 C C . GLY A 1 90 ? -14.315 0.938 1.905 1.00 94.75 90 GLY A C 1
ATOM 697 O O . GLY A 1 90 ? -14.376 0.169 0.944 1.00 94.75 90 GLY A O 1
ATOM 698 N N . VAL A 1 91 ? -13.331 0.859 2.806 1.00 93.94 91 VAL A N 1
ATOM 699 C CA . VAL A 1 91 ? -12.305 -0.189 2.778 1.00 93.94 91 VAL A CA 1
ATOM 700 C C . VAL A 1 91 ? -12.939 -1.524 3.152 1.00 93.94 91 VAL A C 1
ATOM 702 O O . VAL A 1 91 ? -13.682 -1.634 4.127 1.00 93.94 91 VAL A O 1
ATOM 705 N N . ALA A 1 92 ? -12.624 -2.569 2.386 1.00 93.81 92 ALA A N 1
ATOM 706 C CA . ALA A 1 92 ? -13.115 -3.910 2.665 1.00 93.81 92 ALA A CA 1
ATOM 707 C C . ALA A 1 92 ? -12.530 -4.448 3.983 1.00 93.81 92 ALA A C 1
ATOM 709 O O . ALA A 1 92 ? -11.339 -4.749 4.083 1.00 93.81 92 ALA A O 1
ATOM 710 N N . ILE A 1 93 ? -13.388 -4.617 4.986 1.00 93.62 93 ILE A N 1
ATOM 711 C CA . ILE A 1 93 ? -13.034 -5.233 6.263 1.00 93.62 93 ILE A CA 1
ATOM 712 C C . ILE A 1 93 ? -13.238 -6.747 6.161 1.00 93.62 93 ILE A C 1
ATOM 714 O O . ILE A 1 93 ? -14.361 -7.242 6.196 1.00 93.62 93 ILE A O 1
ATOM 718 N N . VAL A 1 94 ? -12.137 -7.494 6.045 1.00 92.19 94 VAL A N 1
ATOM 719 C CA . VAL A 1 94 ? -12.174 -8.966 5.915 1.00 92.19 94 VAL A CA 1
ATOM 720 C C . VAL A 1 94 ? -12.436 -9.653 7.255 1.00 92.19 94 VAL A C 1
ATOM 722 O O . VAL A 1 94 ? -13.138 -10.660 7.318 1.00 92.19 94 VAL A O 1
ATOM 725 N N . LYS A 1 95 ? -11.868 -9.117 8.340 1.00 87.50 95 LYS A N 1
ATOM 726 C CA . LYS A 1 95 ? -12.067 -9.630 9.695 1.00 87.50 95 LYS A CA 1
ATOM 727 C C . LYS A 1 95 ? -12.725 -8.538 10.540 1.00 87.50 95 LYS A C 1
ATOM 729 O O . LYS A 1 95 ? -12.039 -7.568 10.866 1.00 87.50 95 LYS A O 1
ATOM 734 N N . PRO A 1 96 ? -14.018 -8.667 10.886 1.00 82.25 96 PRO A N 1
ATOM 735 C CA . PRO A 1 96 ? -14.677 -7.689 11.741 1.00 82.25 96 PRO A CA 1
ATOM 736 C C . PRO A 1 96 ? -14.020 -7.665 13.125 1.00 82.25 96 PRO A C 1
ATOM 738 O O . PRO A 1 96 ? -13.430 -8.661 13.567 1.00 82.25 96 PRO A O 1
ATOM 741 N N . ARG A 1 97 ? -14.117 -6.520 13.813 1.00 79.19 97 ARG A N 1
ATOM 742 C CA . ARG A 1 97 ? -13.616 -6.391 15.186 1.00 79.19 97 ARG A CA 1
ATOM 743 C C . ARG A 1 97 ? -14.275 -7.442 16.094 1.00 79.19 97 ARG A C 1
ATOM 745 O O . ARG A 1 97 ? -15.475 -7.693 15.963 1.00 79.19 97 ARG A O 1
ATOM 752 N N . PRO A 1 98 ? -13.531 -8.046 17.037 1.00 75.06 98 PRO A N 1
ATOM 753 C CA . PRO A 1 98 ? -14.165 -8.763 18.133 1.00 75.06 98 PRO A CA 1
ATOM 754 C C . PRO A 1 98 ? -15.021 -7.781 18.959 1.00 75.06 98 PRO A C 1
ATOM 756 O O . PRO A 1 98 ? -14.663 -6.605 19.053 1.00 75.06 98 PRO A O 1
ATOM 759 N N . PRO A 1 99 ? -16.140 -8.228 19.556 1.00 67.25 99 PRO A N 1
ATOM 760 C CA . PRO A 1 99 ? -16.994 -7.357 20.358 1.00 67.25 99 PRO A CA 1
ATOM 761 C C . PRO A 1 99 ? -16.200 -6.727 21.509 1.00 67.25 99 PRO A C 1
ATOM 763 O O . PRO A 1 99 ? -15.368 -7.392 22.137 1.00 67.25 99 PRO A O 1
ATOM 766 N N . SER A 1 100 ? -16.448 -5.442 21.784 1.00 61.00 100 SER A N 1
ATOM 767 C CA . SER A 1 100 ? -15.796 -4.744 22.892 1.00 61.00 100 SER A CA 1
ATOM 768 C C . SER A 1 100 ? -16.120 -5.450 24.213 1.00 61.00 100 SER A C 1
ATOM 770 O O . SER A 1 100 ? -17.251 -5.882 24.448 1.00 61.00 100 SER A O 1
ATOM 772 N N . LYS A 1 101 ? -15.140 -5.541 25.121 1.00 56.09 101 LYS A N 1
ATOM 773 C CA . LYS A 1 101 ? -15.334 -6.134 26.460 1.00 56.09 101 LYS A CA 1
ATOM 774 C C . LYS A 1 101 ? -16.370 -5.382 27.321 1.00 56.09 101 LYS A C 1
ATOM 776 O O . LYS A 1 101 ? -16.696 -5.849 28.405 1.00 56.09 101 LYS A O 1
ATOM 781 N N . SER A 1 102 ? -16.862 -4.229 26.863 1.00 50.44 102 SER A N 1
ATOM 782 C CA . SER A 1 102 ? -17.827 -3.366 27.552 1.00 50.44 102 SER A CA 1
ATOM 783 C C . SER A 1 102 ? -19.270 -3.512 27.057 1.00 50.44 102 SER A C 1
ATOM 785 O O . SER A 1 102 ? -20.163 -2.899 27.637 1.00 50.44 102 SER A O 1
ATOM 787 N N . THR A 1 103 ? -19.535 -4.333 26.037 1.00 42.06 103 THR A N 1
ATOM 788 C CA . THR A 1 103 ? -20.914 -4.615 25.615 1.00 42.06 103 THR A CA 1
ATOM 789 C C . THR A 1 103 ? -21.442 -5.821 26.399 1.00 42.06 103 THR A C 1
ATOM 791 O O . THR A 1 103 ? -20.894 -6.915 26.234 1.00 42.06 103 THR A O 1
ATOM 794 N N . PRO A 1 104 ? -22.485 -5.696 27.247 1.00 43.84 104 PRO A N 1
ATOM 795 C CA . PRO A 1 104 ? -23.109 -6.871 27.836 1.00 43.84 104 PRO A CA 1
ATOM 796 C C . PRO A 1 104 ? -23.701 -7.704 26.699 1.00 43.84 104 PRO A C 1
ATOM 798 O O . PRO A 1 104 ? -24.560 -7.241 25.946 1.00 43.84 104 PRO A O 1
ATOM 801 N N . ALA A 1 105 ? -23.188 -8.923 26.545 1.00 47.97 105 ALA A N 1
ATOM 802 C CA . ALA A 1 105 ? -23.627 -9.855 25.523 1.00 47.97 105 ALA A CA 1
ATOM 803 C C . ALA A 1 105 ? -25.128 -10.125 25.685 1.00 47.97 105 ALA A C 1
ATOM 805 O O . ALA A 1 105 ? -25.551 -10.870 26.567 1.00 47.97 105 ALA 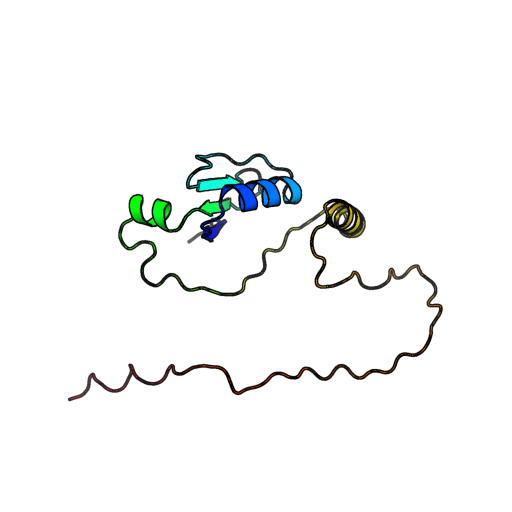A O 1
ATOM 806 N N . SER A 1 106 ? -25.940 -9.543 24.807 1.00 48.19 106 SER A N 1
ATOM 807 C CA . SER A 1 106 ? -27.252 -10.103 24.510 1.00 48.19 106 SER A CA 1
ATOM 808 C C . SER A 1 106 ? -27.012 -11.272 23.564 1.00 48.19 106 SER A C 1
ATOM 810 O O . SER A 1 106 ? -26.955 -11.113 22.349 1.00 48.19 106 SER A O 1
ATOM 812 N N . THR A 1 107 ? -26.756 -12.439 24.149 1.00 43.03 107 THR A N 1
ATOM 813 C CA . THR A 1 107 ? -26.630 -13.716 23.445 1.00 43.03 107 THR A CA 1
ATOM 814 C C . THR A 1 107 ? -27.911 -14.012 22.663 1.00 43.03 107 THR A C 1
ATOM 816 O O . THR A 1 107 ? -28.991 -14.044 23.253 1.00 43.03 107 THR A O 1
ATOM 819 N N . PRO A 1 108 ? -27.789 -14.391 21.385 1.00 46.69 108 PRO A N 1
ATOM 820 C CA . PRO A 1 108 ? -28.430 -15.622 20.962 1.00 46.69 108 PRO A CA 1
ATOM 821 C C . PRO A 1 108 ? -27.365 -16.625 20.524 1.00 46.69 108 PRO A C 1
ATOM 823 O O . PRO A 1 108 ? -26.397 -16.304 19.834 1.00 46.69 108 PRO A O 1
ATOM 826 N N . ALA A 1 109 ? -27.536 -17.858 20.989 1.00 51.12 109 ALA A N 1
ATOM 827 C CA . ALA A 1 109 ? -26.662 -18.970 20.680 1.00 51.12 109 ALA A CA 1
ATOM 828 C C . ALA A 1 109 ? -26.677 -19.250 19.170 1.00 51.12 109 ALA A C 1
ATOM 830 O O . ALA A 1 109 ? -27.695 -19.661 18.619 1.00 51.12 109 ALA A O 1
ATOM 831 N N . LEU A 1 110 ? -25.531 -19.078 18.516 1.00 42.25 110 LEU A N 1
ATOM 832 C CA . LEU A 1 110 ? -25.238 -19.705 17.233 1.00 42.25 110 LEU A CA 1
ATOM 833 C C . LEU A 1 110 ? -24.018 -20.601 17.422 1.00 42.25 110 LEU A C 1
ATOM 835 O O . LEU A 1 110 ? -22.873 -20.217 17.204 1.00 42.25 110 LEU A O 1
ATOM 839 N N . THR A 1 111 ? -24.283 -21.826 17.862 1.00 51.03 111 THR A N 1
ATOM 840 C CA . THR A 1 111 ? -23.374 -22.955 17.682 1.00 51.03 111 THR A CA 1
ATOM 841 C C . THR A 1 111 ? -23.357 -23.320 16.200 1.00 51.03 111 THR A C 1
ATOM 843 O O . THR A 1 111 ? -24.142 -24.150 15.748 1.00 51.03 111 THR A O 1
ATOM 846 N N . ALA A 1 112 ? -22.466 -22.701 15.435 1.00 47.69 112 ALA A N 1
ATOM 847 C CA . ALA A 1 112 ? -22.018 -23.251 14.165 1.00 47.69 112 ALA A CA 1
ATOM 848 C C . ALA A 1 112 ? -20.518 -23.504 14.302 1.00 47.69 112 ALA A C 1
ATOM 850 O O . ALA A 1 112 ? -19.719 -22.573 14.392 1.00 47.69 112 ALA A O 1
ATOM 851 N N . ALA A 1 113 ? -20.152 -24.782 14.406 1.00 41.88 113 ALA A N 1
ATOM 852 C CA . ALA A 1 113 ? -18.766 -25.208 14.411 1.00 41.88 113 ALA A CA 1
ATOM 853 C C . ALA A 1 113 ? -18.116 -24.764 13.095 1.00 41.88 113 ALA A C 1
ATOM 855 O O . ALA A 1 113 ? -18.498 -25.212 12.016 1.00 41.88 113 ALA A O 1
ATOM 856 N N . TRP A 1 114 ? -17.147 -23.857 13.184 1.00 38.59 114 TRP A N 1
ATOM 857 C CA . TRP A 1 114 ? -16.313 -23.494 12.052 1.00 38.59 114 TRP A CA 1
ATOM 858 C C . TRP A 1 114 ? -15.338 -24.644 11.788 1.00 38.59 114 TRP A C 1
ATOM 860 O O . TRP A 1 114 ? -14.370 -24.831 12.523 1.00 38.59 114 TRP A O 1
ATOM 870 N N . THR A 1 115 ? -15.611 -25.449 10.765 1.00 37.72 115 THR A N 1
ATOM 871 C CA . THR A 1 115 ? -14.638 -26.395 10.208 1.00 37.72 115 THR A CA 1
ATOM 872 C C . THR A 1 115 ? -13.878 -25.712 9.075 1.00 37.72 115 THR A C 1
ATOM 874 O O . THR A 1 115 ? -14.493 -25.401 8.053 1.00 37.72 115 THR A O 1
ATOM 877 N N . PRO A 1 116 ? -12.559 -25.487 9.197 1.00 40.66 116 PRO A N 1
ATOM 878 C CA . PRO A 1 116 ? -11.764 -25.044 8.065 1.00 40.66 116 PRO A CA 1
ATOM 879 C C . PRO A 1 116 ? -11.664 -26.186 7.051 1.00 40.66 116 PRO A C 1
ATOM 881 O O . PRO A 1 116 ? -11.012 -27.198 7.303 1.00 40.66 116 PRO A O 1
ATOM 884 N N . THR A 1 117 ? -12.283 -26.031 5.883 1.00 41.94 117 THR A N 1
ATOM 885 C CA . THR A 1 117 ? -11.966 -26.859 4.715 1.00 41.94 117 THR A CA 1
ATOM 886 C C . THR A 1 117 ? -10.639 -26.379 4.143 1.00 41.94 117 THR A C 1
ATOM 888 O O . THR A 1 117 ? -10.595 -25.581 3.210 1.00 41.94 117 THR A O 1
ATOM 891 N N . TYR A 1 118 ? -9.541 -26.836 4.739 1.00 43.09 118 TYR A N 1
ATOM 892 C CA . TYR A 1 118 ? -8.249 -26.806 4.073 1.00 43.09 118 TYR A CA 1
ATOM 893 C C . TYR A 1 118 ? -8.190 -28.031 3.157 1.00 43.09 118 TYR A C 1
ATOM 895 O O . TY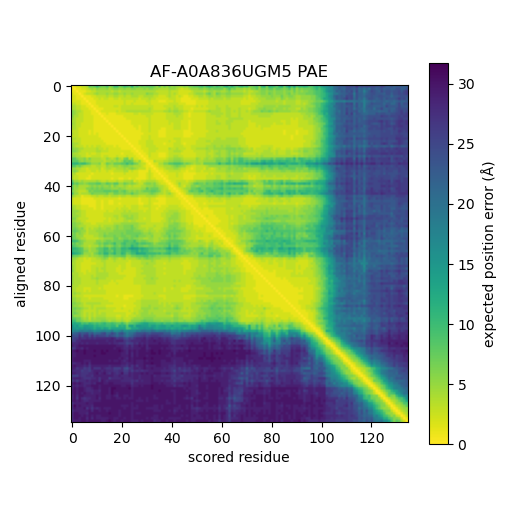R A 1 118 ? -7.991 -29.151 3.629 1.00 43.09 118 TYR A O 1
ATOM 903 N N . SER A 1 119 ? -8.424 -27.833 1.858 1.00 43.88 119 SER A N 1
ATOM 904 C CA . SER A 1 119 ? -8.087 -28.849 0.860 1.00 43.88 119 SER A CA 1
ATOM 905 C C . SER A 1 119 ? -6.566 -28.976 0.831 1.00 43.88 119 SER A C 1
ATOM 907 O O . SER A 1 119 ? -5.869 -28.000 0.566 1.00 43.88 119 SER A O 1
ATOM 909 N N . ARG A 1 120 ? -6.044 -30.161 1.156 1.00 45.50 120 ARG A N 1
ATOM 910 C CA . ARG A 1 120 ? -4.604 -30.463 1.100 1.00 45.50 120 ARG A CA 1
ATOM 911 C C . ARG A 1 120 ? -4.086 -30.692 -0.324 1.00 45.50 120 ARG A C 1
ATOM 913 O O . ARG A 1 120 ? -2.903 -30.978 -0.469 1.00 45.50 120 ARG A O 1
ATOM 920 N N . ASP A 1 121 ? -4.930 -30.559 -1.345 1.00 44.69 121 ASP A N 1
ATOM 921 C CA . ASP A 1 121 ? -4.618 -31.088 -2.676 1.00 44.69 121 ASP A CA 1
ATOM 922 C C . ASP A 1 121 ? -4.081 -30.071 -3.690 1.00 44.69 121 ASP A C 1
ATOM 924 O O . ASP A 1 121 ? -3.802 -30.454 -4.822 1.00 44.69 121 ASP A O 1
ATOM 928 N N . GLU A 1 122 ? -3.826 -28.812 -3.318 1.00 45.78 122 GLU A N 1
ATOM 929 C CA . GLU A 1 122 ? -3.214 -27.856 -4.252 1.00 45.78 122 GLU A CA 1
ATOM 930 C C . GLU A 1 122 ? -1.880 -27.283 -3.745 1.00 45.78 122 GLU A C 1
ATOM 932 O O . GLU A 1 122 ? -1.814 -26.270 -3.053 1.00 45.78 122 GLU A O 1
ATOM 937 N N . ALA A 1 123 ? -0.827 -27.968 -4.221 1.00 42.69 123 ALA A N 1
ATOM 938 C CA . ALA A 1 123 ? 0.592 -27.610 -4.369 1.00 42.69 123 ALA A CA 1
ATOM 939 C C . ALA A 1 123 ? 1.576 -28.096 -3.273 1.00 42.69 123 ALA A C 1
ATOM 941 O O . ALA A 1 123 ? 1.268 -28.005 -2.086 1.00 42.69 123 ALA A O 1
ATOM 942 N N . PRO A 1 124 ? 2.800 -28.570 -3.641 1.00 45.34 124 PRO A N 1
ATOM 943 C CA . PRO A 1 124 ? 3.519 -28.226 -4.877 1.00 45.34 124 PRO A CA 1
ATOM 944 C C . PRO A 1 124 ? 4.127 -29.407 -5.670 1.00 45.34 124 PRO A C 1
ATOM 946 O O . PRO A 1 124 ? 4.747 -30.316 -5.115 1.00 45.34 124 PRO A O 1
ATOM 949 N N . HIS A 1 125 ? 4.120 -29.301 -7.004 1.00 46.78 125 HIS A N 1
ATOM 950 C CA . HIS A 1 125 ? 5.138 -29.943 -7.847 1.00 46.78 125 HIS A CA 1
ATOM 951 C C . HIS A 1 125 ? 6.484 -29.213 -7.669 1.00 46.78 125 HIS A C 1
ATOM 953 O O . HIS A 1 125 ? 6.953 -28.504 -8.548 1.00 46.78 125 HIS A O 1
ATOM 959 N N . HIS A 1 126 ? 7.111 -29.383 -6.504 1.00 46.84 126 HIS A N 1
ATOM 960 C CA . HIS A 1 126 ? 8.526 -29.082 -6.271 1.00 46.84 126 HIS A CA 1
ATOM 961 C C . HIS A 1 126 ? 9.244 -30.388 -5.920 1.00 46.84 126 HIS A C 1
ATOM 963 O O . HIS A 1 126 ? 9.680 -30.617 -4.795 1.00 46.84 126 HIS A O 1
ATOM 969 N N . ARG A 1 127 ? 9.326 -31.291 -6.898 1.00 46.06 127 ARG A N 1
ATOM 970 C CA . ARG A 1 127 ? 10.197 -32.471 -6.858 1.00 46.06 127 ARG A CA 1
ATOM 971 C C . ARG A 1 127 ? 10.644 -32.823 -8.272 1.00 46.06 127 ARG A C 1
ATOM 973 O O . ARG A 1 127 ? 10.207 -33.842 -8.780 1.00 46.06 127 ARG A O 1
ATOM 980 N N . ASP A 1 128 ? 11.479 -31.991 -8.900 1.00 46.91 128 ASP A N 1
ATOM 981 C CA . ASP A 1 128 ? 12.338 -32.499 -9.985 1.00 46.91 128 ASP A CA 1
ATOM 982 C C . ASP A 1 128 ? 13.532 -31.599 -10.373 1.00 46.91 128 ASP A C 1
ATOM 984 O O . ASP A 1 128 ? 13.737 -31.280 -11.538 1.00 46.91 128 ASP A O 1
ATOM 988 N N . LEU A 1 129 ? 14.348 -31.153 -9.408 1.00 42.22 129 LEU A N 1
ATOM 989 C CA . LEU A 1 129 ? 15.639 -30.505 -9.726 1.00 42.22 129 LEU A CA 1
ATOM 990 C C . LEU A 1 129 ? 16.835 -31.026 -8.910 1.00 42.22 129 LEU A C 1
ATOM 992 O O . LEU A 1 129 ? 17.927 -30.479 -9.005 1.00 42.22 129 LEU A O 1
ATOM 996 N N . ALA A 1 130 ? 16.676 -32.121 -8.158 1.00 41.69 130 ALA A N 1
ATOM 997 C CA . ALA A 1 130 ? 17.753 -32.690 -7.336 1.00 41.69 130 ALA A CA 1
ATOM 998 C C . ALA A 1 130 ? 18.291 -34.055 -7.821 1.00 41.69 130 ALA A C 1
ATOM 1000 O O . ALA A 1 130 ? 19.078 -34.673 -7.111 1.00 41.69 130 ALA A O 1
ATOM 1001 N N . GLN A 1 131 ? 17.911 -34.546 -9.010 1.00 50.03 131 GLN A N 1
ATOM 1002 C CA . GLN A 1 131 ? 18.358 -35.863 -9.513 1.00 50.03 131 GLN A CA 1
ATOM 1003 C C . GLN A 1 131 ? 18.972 -35.871 -10.927 1.00 50.03 131 GLN A C 1
ATOM 1005 O O . GLN A 1 131 ? 19.090 -36.927 -11.538 1.00 50.03 131 GLN A O 1
ATOM 1010 N N . ARG A 1 132 ? 19.453 -34.732 -11.446 1.00 48.94 132 ARG A N 1
ATOM 1011 C CA . ARG A 1 132 ? 20.173 -34.676 -12.742 1.00 48.94 132 ARG A CA 1
ATOM 1012 C C . ARG A 1 132 ? 21.575 -34.056 -12.672 1.00 48.94 132 ARG A C 1
ATOM 1014 O O . ARG A 1 132 ? 21.972 -33.338 -13.580 1.00 48.94 132 ARG A O 1
ATOM 1021 N N . GLN A 1 133 ? 22.334 -34.338 -11.610 1.0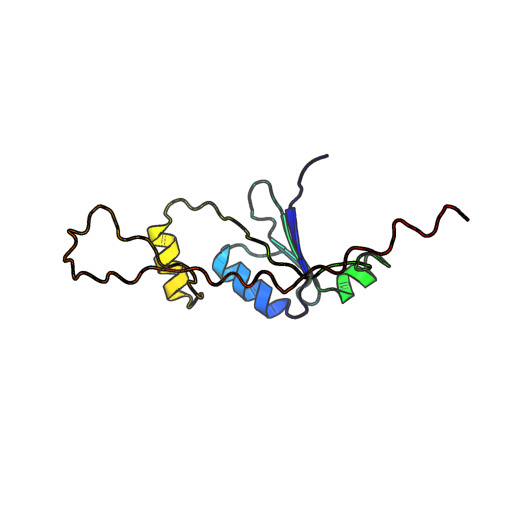0 47.75 133 GLN A N 1
ATOM 1022 C CA . GLN A 1 133 ? 23.770 -34.004 -11.537 1.00 47.75 133 GLN A CA 1
ATOM 1023 C C . GLN A 1 133 ? 24.647 -35.112 -10.924 1.00 47.75 133 GLN A C 1
ATOM 1025 O O . GLN A 1 133 ? 25.671 -34.832 -10.312 1.00 47.75 133 GLN A O 1
ATOM 1030 N N . LEU A 1 134 ? 24.286 -36.381 -11.123 1.00 46.09 134 LEU A N 1
ATOM 1031 C CA . LEU A 1 134 ? 25.223 -37.502 -10.999 1.00 46.09 134 LEU A CA 1
ATOM 1032 C C . LEU A 1 134 ? 24.919 -38.502 -12.120 1.00 46.09 134 LEU A C 1
ATOM 1034 O O . LEU A 1 134 ? 24.014 -39.326 -11.997 1.00 46.09 134 LEU A O 1
ATOM 1038 N N . GLY A 1 135 ? 25.645 -38.351 -13.225 1.00 41.19 135 GLY A N 1
ATOM 1039 C CA . GLY A 1 135 ? 25.569 -39.155 -14.442 1.00 41.19 135 GLY A CA 1
ATOM 1040 C C . GLY A 1 135 ? 26.446 -38.541 -15.514 1.00 41.19 135 GLY A C 1
ATOM 1041 O O . GLY A 1 135 ? 26.017 -37.499 -16.053 1.00 41.19 135 GLY A O 1
#